Protein AF-A0A7G5H206-F1 (afdb_monomer)

Nearest PDB structures (foldseek):
  9fi8-assembly1_HO  TM=3.062E-01  e=5.352E+00  Toxoplasma gondii

Secondary structure (DSSP, 8-state):
-EEE-TT--EEE-S-TTT--EEEE--PPTT--PPPSEEEEEETTTEEEEEEEEETTEEEEEEEEEEE--PPP--TT------S------EE--TTT--EE---SS---EEEEEEEEEE-TT--EEE-SHHHHHHHTGGGHHHHHHHHHHS---TT-HHHHHHHHHHHHTT-

Structure (mmCIF, N/CA/C/O backbone):
data_AF-A0A7G5H206-F1
#
_entry.id   AF-A0A7G5H206-F1
#
loop_
_atom_site.group_PDB
_atom_site.id
_atom_site.type_symbol
_atom_site.label_atom_id
_atom_site.label_alt_id
_atom_site.label_comp_id
_atom_site.label_asym_id
_atom_site.label_entity_id
_atom_site.label_seq_id
_atom_site.pdbx_PDB_ins_code
_atom_site.Cartn_x
_atom_site.Cartn_y
_atom_site.Cartn_z
_atom_site.occupancy
_atom_site.B_iso_or_equiv
_atom_site.auth_seq_id
_atom_site.auth_comp_id
_atom_site.auth_asym_id
_atom_site.auth_atom_id
_atom_site.pdbx_PDB_model_num
ATOM 1 N N . MET A 1 1 ? 3.927 -6.356 -15.852 1.00 76.25 1 MET A N 1
ATOM 2 C CA . MET A 1 1 ? 4.922 -6.414 -14.761 1.00 76.25 1 MET A CA 1
ATOM 3 C C . MET A 1 1 ? 6.264 -6.864 -15.309 1.00 76.25 1 MET A C 1
ATOM 5 O O . MET A 1 1 ? 6.304 -7.829 -16.069 1.00 76.25 1 MET A O 1
ATOM 9 N N . GLN A 1 2 ? 7.326 -6.149 -14.943 1.00 82.25 2 GLN A N 1
ATOM 10 C CA . GLN A 1 2 ? 8.717 -6.539 -15.167 1.00 82.25 2 GLN A CA 1
ATOM 11 C C . GLN A 1 2 ? 9.413 -6.548 -13.806 1.00 82.25 2 GLN A C 1
ATOM 13 O O . GLN A 1 2 ? 9.215 -5.630 -13.008 1.00 82.25 2 GLN A O 1
ATOM 18 N N . PHE A 1 3 ? 10.199 -7.580 -13.542 1.00 82.12 3 PHE A N 1
ATOM 19 C CA . PHE A 1 3 ? 10.927 -7.777 -12.298 1.00 82.12 3 PHE A CA 1
ATOM 20 C C . PHE A 1 3 ? 12.393 -8.042 -12.606 1.00 82.12 3 PHE A C 1
ATOM 22 O O . PHE A 1 3 ? 12.707 -8.726 -13.577 1.00 82.12 3 PHE A O 1
ATOM 29 N N . ILE A 1 4 ? 13.271 -7.486 -11.777 1.00 82.44 4 ILE A N 1
ATOM 30 C CA . ILE A 1 4 ? 14.711 -7.718 -11.828 1.00 82.44 4 ILE A CA 1
ATOM 31 C C . ILE A 1 4 ? 15.139 -8.102 -10.414 1.00 82.44 4 ILE A C 1
ATOM 33 O O . ILE A 1 4 ? 14.857 -7.349 -9.476 1.00 82.44 4 ILE A O 1
ATOM 37 N N . ASN A 1 5 ? 15.761 -9.270 -10.246 1.00 80.62 5 ASN A N 1
ATOM 38 C CA . ASN A 1 5 ? 16.261 -9.709 -8.941 1.00 80.62 5 ASN A CA 1
ATOM 39 C C . ASN A 1 5 ? 17.601 -9.022 -8.592 1.00 80.62 5 ASN A C 1
ATOM 41 O O . ASN A 1 5 ? 18.134 -8.221 -9.361 1.00 80.62 5 ASN A O 1
ATOM 45 N N . ALA A 1 6 ? 18.156 -9.325 -7.415 1.00 81.44 6 ALA A N 1
ATOM 46 C CA . ALA A 1 6 ? 19.433 -8.755 -6.972 1.00 81.44 6 ALA A CA 1
ATOM 47 C C . ALA A 1 6 ? 20.631 -9.222 -7.824 1.00 81.44 6 ALA A C 1
ATOM 49 O O . ALA A 1 6 ? 21.643 -8.531 -7.897 1.00 81.44 6 ALA A O 1
ATOM 50 N N . GLN A 1 7 ? 20.505 -10.381 -8.467 1.00 84.75 7 GLN A N 1
ATOM 51 C CA . GLN A 1 7 ? 21.492 -10.993 -9.351 1.00 84.75 7 GLN A CA 1
ATOM 52 C C . GLN A 1 7 ? 21.449 -10.415 -10.777 1.00 84.75 7 GLN A C 1
ATOM 54 O O . GLN A 1 7 ? 22.370 -10.649 -11.554 1.00 84.75 7 GLN A O 1
ATOM 59 N N . GLY A 1 8 ? 20.420 -9.631 -11.112 1.00 81.56 8 GLY A N 1
ATOM 60 C CA . GLY A 1 8 ? 20.218 -9.049 -12.438 1.00 81.56 8 GLY A CA 1
ATOM 61 C C . GLY A 1 8 ? 19.376 -9.902 -13.391 1.00 81.56 8 GLY A C 1
ATOM 62 O O . GLY A 1 8 ? 19.172 -9.489 -14.533 1.00 81.56 8 GLY A O 1
ATOM 63 N N . ASP A 1 9 ? 18.847 -11.043 -12.945 1.00 80.31 9 ASP A N 1
ATOM 64 C CA . ASP A 1 9 ? 17.913 -11.840 -13.739 1.00 80.31 9 ASP A CA 1
ATOM 65 C C . ASP A 1 9 ? 16.597 -11.094 -13.908 1.00 80.31 9 ASP A C 1
ATOM 67 O O . ASP A 1 9 ? 16.099 -10.441 -12.986 1.00 80.31 9 ASP A O 1
ATOM 71 N N . THR A 1 10 ? 16.010 -11.234 -15.094 1.00 84.62 10 THR A N 1
ATOM 72 C CA . THR A 1 10 ? 14.789 -10.525 -15.470 1.00 84.62 10 THR A CA 1
ATOM 73 C C . THR A 1 10 ? 13.622 -11.488 -15.640 1.00 84.62 10 THR A C 1
ATOM 75 O O . THR A 1 10 ? 13.765 -12.574 -16.198 1.00 84.62 10 THR A O 1
ATOM 78 N N . LEU A 1 11 ? 12.446 -11.074 -15.175 1.00 83.44 11 LEU A N 1
ATOM 79 C CA . LEU A 1 11 ? 11.183 -11.777 -15.369 1.00 83.44 11 LEU A CA 1
ATOM 80 C C . LEU A 1 11 ? 10.150 -10.796 -15.917 1.00 83.44 11 LEU A C 1
ATOM 82 O O . LEU A 1 11 ? 9.991 -9.688 -15.404 1.00 83.44 11 LEU A O 1
ATOM 86 N N . ALA A 1 12 ? 9.422 -11.208 -16.951 1.00 84.12 12 ALA A N 1
ATOM 87 C CA . ALA A 1 12 ? 8.352 -10.418 -17.544 1.00 84.12 12 ALA A CA 1
ATOM 88 C C . ALA A 1 12 ? 7.083 -11.259 -17.692 1.00 84.12 12 ALA A C 1
ATOM 90 O O . ALA A 1 12 ? 7.130 -12.407 -18.130 1.00 84.12 12 ALA A O 1
ATOM 91 N N . ILE A 1 13 ? 5.940 -10.666 -17.347 1.00 79.25 13 ILE A N 1
ATOM 92 C CA . ILE A 1 13 ? 4.625 -11.294 -17.511 1.00 79.25 13 ILE A CA 1
ATOM 93 C C . ILE A 1 13 ? 3.990 -10.769 -18.797 1.00 79.25 13 ILE A C 1
ATOM 95 O O . ILE A 1 13 ? 3.737 -9.565 -18.915 1.00 79.25 13 ILE A O 1
ATOM 99 N N . ALA A 1 14 ? 3.746 -11.683 -19.741 1.00 71.38 14 ALA A N 1
ATOM 100 C CA . ALA A 1 14 ? 3.189 -11.381 -21.057 1.00 71.38 14 ALA A CA 1
ATOM 101 C C . ALA A 1 14 ? 1.675 -11.094 -21.017 1.00 71.38 14 ALA A C 1
ATOM 103 O O . ALA A 1 14 ? 1.236 -10.115 -21.613 1.00 71.38 14 ALA A O 1
ATOM 104 N N . ASP A 1 15 ? 0.891 -11.889 -20.277 1.00 67.94 15 ASP A N 1
ATOM 105 C CA . ASP A 1 15 ? -0.572 -11.749 -20.185 1.00 67.94 15 ASP A CA 1
ATOM 106 C C . ASP A 1 15 ? -0.999 -11.142 -18.838 1.00 67.94 15 ASP A C 1
ATOM 108 O O . ASP A 1 15 ? -1.317 -11.820 -17.861 1.00 67.94 15 ASP A O 1
ATOM 112 N N . GLN A 1 16 ? -0.916 -9.817 -18.765 1.00 65.62 16 GLN A N 1
ATOM 113 C CA . GLN A 1 16 ? -1.132 -9.036 -17.546 1.00 65.62 16 GLN A CA 1
ATOM 114 C C . GLN A 1 16 ? -2.590 -8.972 -17.038 1.00 65.62 16 GLN A C 1
ATOM 116 O O . GLN A 1 16 ? -2.774 -9.012 -15.820 1.00 65.62 16 GLN A O 1
ATOM 121 N N . PRO A 1 17 ? -3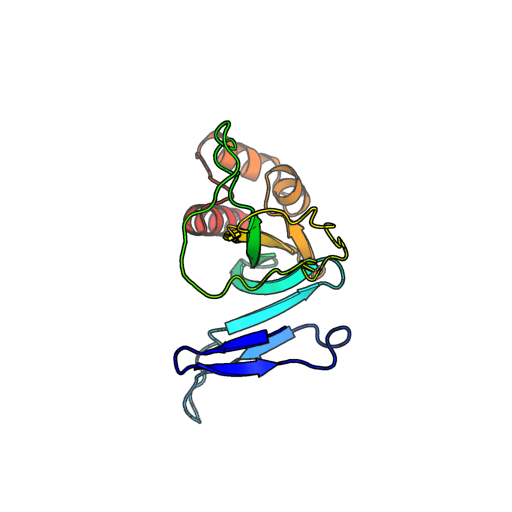.647 -8.884 -17.877 1.00 65.50 17 PRO A N 1
ATOM 122 C CA . PRO A 1 17 ? -5.006 -8.669 -17.372 1.00 65.50 17 PRO A CA 1
ATOM 123 C C . PRO A 1 17 ? -5.603 -9.858 -16.604 1.00 65.50 17 PRO A C 1
ATOM 125 O O . PRO A 1 17 ? -6.486 -9.635 -15.775 1.00 65.50 17 PRO A O 1
ATOM 128 N N . MET A 1 18 ? -5.139 -11.097 -16.822 1.00 72.81 18 MET A N 1
ATOM 129 C CA . MET A 1 18 ? -5.665 -12.276 -16.109 1.00 72.81 18 MET A CA 1
ATOM 130 C C . MET A 1 18 ? -4.961 -12.560 -14.773 1.00 72.81 18 MET A C 1
ATOM 132 O O . MET A 1 18 ? -5.544 -13.187 -13.886 1.00 72.81 18 MET A O 1
ATOM 136 N N . VAL A 1 19 ? -3.720 -12.104 -14.595 1.00 80.00 19 VAL A N 1
ATOM 137 C CA . VAL A 1 19 ? -2.905 -12.457 -13.425 1.00 80.00 19 VAL A CA 1
ATOM 138 C C . VAL A 1 19 ? -3.175 -11.486 -12.278 1.00 80.00 19 VAL A C 1
ATOM 140 O O . VAL A 1 19 ? -2.752 -10.335 -12.324 1.00 80.00 19 VAL A O 1
ATOM 143 N N . ARG A 1 20 ? -3.860 -11.954 -11.224 1.00 84.12 20 ARG A N 1
ATOM 144 C CA . ARG A 1 20 ? -4.211 -11.130 -10.047 1.00 84.12 20 ARG A CA 1
ATOM 145 C C . ARG A 1 20 ? -3.115 -11.062 -8.981 1.00 84.12 20 ARG A C 1
ATOM 147 O O . ARG A 1 20 ? -2.997 -10.056 -8.287 1.00 84.12 20 ARG A O 1
ATOM 154 N N . LEU A 1 21 ? -2.355 -12.141 -8.820 1.00 87.81 21 LEU A N 1
ATOM 155 C CA . LEU A 1 21 ? -1.324 -12.283 -7.795 1.00 87.81 21 LEU A CA 1
ATOM 156 C C . LEU A 1 21 ? -0.094 -12.941 -8.414 1.00 87.81 21 LEU A C 1
ATOM 158 O O . LEU A 1 21 ? -0.227 -13.915 -9.151 1.00 87.81 21 LEU A O 1
ATOM 162 N N . VAL A 1 22 ? 1.083 -12.422 -8.088 1.00 87.69 22 VAL A N 1
ATOM 163 C CA . VAL A 1 22 ? 2.378 -12.986 -8.474 1.00 87.69 22 VAL A CA 1
ATOM 164 C C . VAL A 1 22 ? 3.201 -13.127 -7.205 1.00 87.69 22 VAL A C 1
ATOM 166 O O . VAL A 1 22 ? 3.492 -12.122 -6.567 1.00 87.69 22 VAL A O 1
ATOM 169 N N . SER A 1 23 ? 3.572 -14.343 -6.828 1.00 87.31 23 SER A N 1
ATOM 170 C CA . SER A 1 23 ? 4.554 -14.589 -5.770 1.00 87.31 23 SER A CA 1
ATOM 171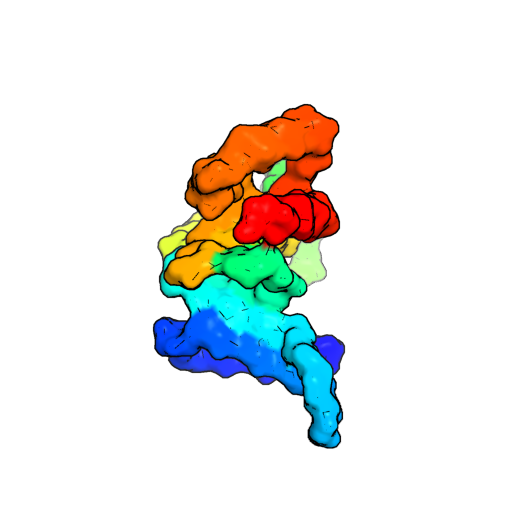 C C . SER A 1 23 ? 5.870 -15.014 -6.407 1.00 87.31 23 SER A C 1
ATOM 173 O O . SER A 1 23 ? 5.886 -15.887 -7.273 1.00 87.31 23 SER A O 1
ATOM 175 N N . ILE A 1 24 ? 6.962 -14.372 -6.003 1.00 84.50 24 ILE A N 1
ATOM 176 C CA . ILE A 1 24 ? 8.317 -14.739 -6.409 1.00 84.50 24 ILE A CA 1
ATOM 177 C C . ILE A 1 24 ? 9.044 -15.216 -5.157 1.00 84.50 24 ILE A C 1
ATOM 179 O O . ILE A 1 24 ? 9.396 -14.419 -4.284 1.00 84.50 24 ILE A O 1
ATOM 183 N N . ASP A 1 25 ? 9.245 -16.527 -5.089 1.00 77.25 25 ASP A N 1
ATOM 184 C CA . ASP A 1 25 ? 9.981 -17.180 -4.017 1.00 77.25 25 ASP A CA 1
ATOM 185 C C . ASP A 1 25 ? 11.461 -17.245 -4.385 1.00 77.25 25 ASP A C 1
ATOM 187 O O . ASP A 1 25 ? 11.837 -17.836 -5.393 1.00 77.25 25 ASP A O 1
ATOM 191 N N . ASN A 1 26 ? 12.314 -16.659 -3.545 1.00 66.75 26 ASN A N 1
ATOM 192 C CA . ASN A 1 26 ? 13.772 -16.827 -3.631 1.00 66.75 26 ASN A CA 1
ATOM 193 C C . ASN A 1 26 ? 14.259 -17.952 -2.701 1.00 66.75 26 ASN A C 1
ATOM 195 O O . ASN A 1 26 ? 15.394 -17.932 -2.225 1.00 66.75 26 ASN A O 1
ATOM 199 N N . LEU A 1 27 ? 13.371 -18.888 -2.373 1.00 63.53 27 LEU A N 1
ATOM 200 C CA . LEU A 1 27 ? 13.600 -19.913 -1.367 1.00 63.53 27 LEU A CA 1
ATOM 201 C C . LEU A 1 27 ? 14.360 -21.100 -1.955 1.00 63.53 27 LEU A C 1
ATOM 203 O O . LEU A 1 27 ? 14.135 -21.508 -3.097 1.00 63.53 27 LEU A O 1
ATOM 207 N N . ALA A 1 28 ? 15.251 -21.679 -1.151 1.00 63.88 28 ALA A N 1
ATOM 208 C CA . ALA A 1 28 ? 15.853 -22.962 -1.477 1.00 63.88 28 ALA A CA 1
ATOM 209 C C . ALA A 1 28 ? 14.768 -24.061 -1.476 1.00 63.88 28 ALA A C 1
ATOM 211 O O . ALA A 1 28 ? 13.804 -23.968 -0.709 1.00 63.88 28 ALA A O 1
ATOM 212 N N . PRO A 1 29 ? 14.908 -25.122 -2.293 1.00 63.50 29 PRO A N 1
ATOM 213 C CA . PRO A 1 29 ? 13.952 -26.224 -2.304 1.00 63.50 29 PRO A CA 1
ATOM 214 C C . PRO A 1 29 ? 13.735 -26.793 -0.891 1.00 63.50 29 PRO A C 1
ATOM 216 O O . PRO A 1 29 ? 14.680 -27.266 -0.264 1.00 63.50 29 PRO A O 1
ATOM 219 N N . GLY A 1 30 ? 12.492 -26.754 -0.401 1.00 68.12 30 GLY A N 1
ATOM 220 C CA . GLY A 1 30 ? 12.106 -27.278 0.918 1.00 68.12 30 GLY A CA 1
ATOM 221 C C . GLY A 1 30 ? 11.977 -26.240 2.040 1.00 68.12 30 GLY A C 1
ATOM 222 O O . GLY A 1 30 ? 11.542 -26.604 3.131 1.00 68.12 30 GLY A O 1
ATOM 223 N N . ASP A 1 31 ? 12.297 -24.968 1.791 1.00 71.81 31 ASP A N 1
ATOM 224 C CA . ASP A 1 31 ? 12.025 -23.879 2.734 1.00 71.81 31 ASP A CA 1
ATOM 225 C C . ASP A 1 31 ? 10.549 -23.439 2.632 1.00 71.81 31 ASP A C 1
ATOM 227 O O . ASP A 1 31 ? 10.026 -23.207 1.543 1.00 71.81 31 ASP A O 1
ATOM 231 N N . GLN A 1 32 ? 9.865 -23.389 3.779 1.00 67.56 32 GLN A N 1
ATOM 232 C CA . GLN A 1 32 ? 8.444 -23.033 3.910 1.00 67.56 32 GLN A CA 1
ATOM 233 C C . GLN A 1 32 ? 8.237 -21.594 4.407 1.00 67.56 32 GLN A C 1
ATOM 235 O O . GLN A 1 32 ? 7.139 -21.233 4.839 1.00 67.56 32 GLN A O 1
ATOM 240 N N . SER A 1 33 ? 9.288 -20.774 4.395 1.00 67.00 33 SER A N 1
ATOM 241 C CA . SER A 1 33 ? 9.189 -19.352 4.716 1.00 67.00 33 SER A CA 1
ATOM 242 C C . SER A 1 33 ? 8.204 -18.640 3.774 1.00 67.00 33 SER A C 1
ATOM 244 O O . SER A 1 33 ? 8.003 -19.067 2.638 1.00 67.00 33 SER A O 1
ATOM 246 N N . PRO A 1 34 ? 7.545 -17.557 4.217 1.00 64.19 34 PRO A N 1
ATOM 247 C CA . PRO A 1 34 ? 6.628 -16.822 3.359 1.00 64.19 34 PRO A CA 1
ATOM 248 C C . PRO A 1 34 ? 7.360 -16.182 2.162 1.00 64.19 34 PRO A C 1
ATOM 250 O O . PRO A 1 34 ? 8.521 -15.777 2.300 1.00 64.19 34 PRO A O 1
ATOM 253 N N . PRO A 1 35 ? 6.681 -16.040 1.007 1.00 65.25 35 PRO A N 1
ATOM 254 C CA . PRO A 1 35 ? 7.217 -15.349 -0.164 1.00 65.25 35 PRO A CA 1
ATOM 255 C C . PRO A 1 35 ? 7.687 -13.941 0.206 1.00 65.25 35 PRO A C 1
ATOM 257 O O . PRO A 1 35 ? 6.915 -13.159 0.762 1.00 65.25 35 PRO A O 1
ATOM 260 N N . GLN A 1 36 ? 8.931 -13.595 -0.142 1.00 71.56 36 GLN A N 1
ATOM 261 C CA . GLN A 1 36 ? 9.463 -12.247 0.104 1.00 71.56 36 GLN A CA 1
ATOM 262 C C . GLN A 1 36 ? 8.841 -11.202 -0.826 1.00 71.56 36 GLN A C 1
ATOM 264 O O . GLN A 1 36 ? 8.584 -10.082 -0.397 1.00 71.56 36 GLN A O 1
ATOM 269 N N . ASN A 1 37 ? 8.567 -11.574 -2.081 1.00 85.56 37 ASN A N 1
ATOM 270 C CA . ASN A 1 37 ? 8.109 -10.639 -3.102 1.00 85.56 37 ASN A CA 1
ATOM 271 C C . ASN A 1 37 ? 6.743 -11.077 -3.628 1.00 85.56 37 ASN A C 1
ATOM 273 O O . ASN A 1 37 ? 6.643 -11.960 -4.484 1.00 85.56 37 ASN A O 1
ATOM 277 N N . VAL A 1 38 ? 5.682 -10.445 -3.131 1.00 90.19 38 VAL A N 1
ATOM 278 C CA . VAL A 1 38 ? 4.316 -10.700 -3.595 1.00 90.19 38 VAL A CA 1
ATOM 279 C C . VAL A 1 38 ? 3.771 -9.454 -4.271 1.00 90.19 38 VAL A C 1
ATOM 281 O O . VAL A 1 38 ? 3.715 -8.391 -3.668 1.00 90.19 38 VAL A O 1
ATOM 284 N N . PHE A 1 39 ? 3.322 -9.583 -5.513 1.00 90.62 39 PHE A N 1
ATOM 285 C CA . PHE A 1 39 ? 2.731 -8.497 -6.279 1.00 90.62 39 PHE A CA 1
ATOM 286 C C . PHE A 1 39 ? 1.243 -8.739 -6.497 1.00 90.62 39 PHE A C 1
ATOM 288 O O . PHE A 1 39 ? 0.818 -9.801 -6.951 1.00 90.62 39 PHE A O 1
ATOM 295 N N . TRP A 1 40 ? 0.453 -7.719 -6.199 1.00 90.56 40 TRP A N 1
ATOM 296 C CA . TRP A 1 40 ? -0.970 -7.648 -6.465 1.00 90.56 40 TRP A CA 1
ATOM 297 C C . TRP A 1 40 ? -1.229 -6.850 -7.740 1.00 90.56 40 TRP A C 1
ATOM 299 O O . TRP A 1 40 ? -0.643 -5.787 -7.933 1.00 90.56 40 TRP A O 1
ATOM 309 N N . HIS A 1 41 ? -2.124 -7.334 -8.596 1.00 89.81 41 HIS A N 1
ATOM 310 C CA . HIS A 1 41 ? -2.562 -6.613 -9.785 1.00 89.81 41 HIS A CA 1
ATOM 311 C C . HIS A 1 41 ? -3.963 -6.037 -9.585 1.00 89.81 41 HIS A C 1
ATOM 313 O O . HIS A 1 41 ? -4.926 -6.763 -9.326 1.00 89.81 41 HIS A O 1
ATOM 319 N N . ASP A 1 42 ? -4.078 -4.723 -9.753 1.00 86.38 42 ASP A N 1
ATOM 320 C CA . ASP A 1 42 ? -5.352 -4.026 -9.874 1.00 86.38 42 ASP A CA 1
ATOM 321 C C . ASP A 1 42 ? -5.520 -3.543 -11.323 1.00 86.38 42 ASP A C 1
ATOM 323 O O . ASP A 1 42 ? -4.674 -2.784 -11.795 1.00 86.38 42 ASP A O 1
ATOM 327 N N . PRO A 1 43 ? -6.607 -3.892 -12.034 1.00 83.50 43 PRO A N 1
ATOM 328 C CA . PRO A 1 43 ? -6.786 -3.497 -13.434 1.00 83.50 43 PRO A CA 1
ATOM 329 C C . PRO A 1 43 ? -6.728 -1.984 -13.700 1.00 83.50 43 PRO A C 1
ATOM 331 O O . PRO A 1 43 ? -6.482 -1.572 -14.829 1.00 83.50 43 PRO A O 1
ATOM 334 N N . LYS A 1 44 ? -6.987 -1.142 -12.690 1.00 84.25 44 LYS A N 1
ATOM 335 C CA . LYS A 1 44 ? -6.963 0.326 -12.804 1.00 84.25 44 LYS A CA 1
ATOM 336 C C . LYS A 1 44 ? -5.669 0.954 -12.307 1.00 84.25 44 LYS A C 1
ATOM 338 O O . LYS A 1 44 ? -5.437 2.131 -12.575 1.00 84.25 44 LYS A O 1
ATOM 343 N N . LEU A 1 45 ? -4.894 0.243 -11.492 1.00 84.06 45 LEU A N 1
ATOM 344 C CA . LEU A 1 45 ? -3.691 0.775 -10.849 1.00 84.06 45 LEU A CA 1
ATOM 345 C C . LEU A 1 45 ? -2.434 -0.019 -11.208 1.00 84.06 45 LEU A C 1
ATOM 347 O O . LEU A 1 45 ? -1.353 0.384 -10.790 1.00 84.06 45 LEU A O 1
ATOM 351 N N . GLY A 1 46 ? -2.536 -1.082 -11.997 1.00 84.50 46 GLY A N 1
ATOM 352 C CA . GLY A 1 46 ? -1.426 -1.949 -12.362 1.00 84.50 46 GLY A CA 1
ATOM 353 C C . GLY A 1 46 ? -0.922 -2.787 -11.186 1.00 84.50 46 GLY A C 1
ATOM 354 O O . GLY A 1 46 ? -1.648 -3.062 -10.226 1.00 84.50 46 GLY A O 1
ATOM 355 N N . TYR A 1 47 ? 0.337 -3.211 -11.279 1.00 87.94 47 TYR A N 1
ATOM 356 C CA . TYR A 1 47 ? 0.975 -4.038 -10.258 1.00 87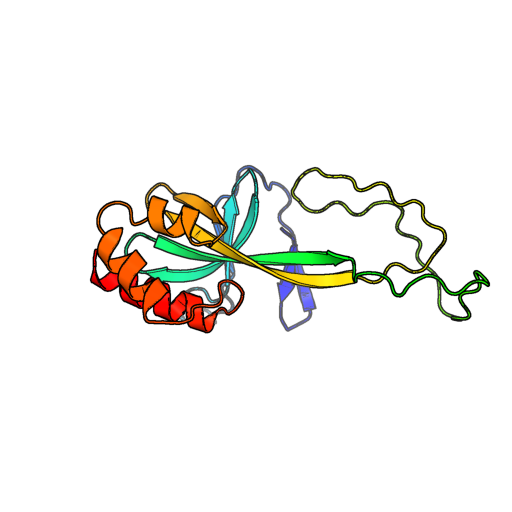.94 47 TYR A CA 1
ATOM 357 C C . TYR A 1 47 ? 1.496 -3.202 -9.083 1.00 87.94 47 TYR A C 1
ATOM 359 O O . TYR A 1 47 ? 2.059 -2.121 -9.266 1.00 87.94 47 TYR A O 1
ATOM 367 N N . MET A 1 48 ? 1.339 -3.739 -7.877 1.00 90.44 48 MET A N 1
ATOM 368 C CA . MET A 1 48 ? 1.846 -3.187 -6.622 1.00 90.44 48 MET A CA 1
ATOM 369 C C . MET A 1 48 ? 2.422 -4.307 -5.758 1.00 90.44 48 MET A C 1
ATOM 371 O O . MET A 1 48 ? 1.905 -5.418 -5.758 1.00 90.44 48 MET A O 1
ATOM 375 N N . GLU A 1 49 ? 3.495 -4.025 -5.039 1.00 92.25 49 GLU A N 1
ATOM 376 C CA . GLU A 1 49 ? 4.147 -4.960 -4.124 1.00 92.25 49 GLU A CA 1
ATOM 377 C C . GLU A 1 49 ? 3.406 -4.957 -2.784 1.00 92.25 49 GLU A C 1
ATOM 379 O O . GLU A 1 49 ? 3.130 -3.894 -2.234 1.00 92.25 49 GLU A O 1
ATOM 384 N N . LEU A 1 50 ? 3.040 -6.124 -2.262 1.00 93.69 50 LEU A N 1
ATOM 385 C CA . LEU A 1 50 ? 2.480 -6.265 -0.922 1.00 93.69 50 LEU A CA 1
ATOM 386 C C . LEU A 1 50 ? 3.613 -6.153 0.094 1.00 93.69 50 LEU A C 1
ATOM 388 O O . LEU A 1 50 ? 4.555 -6.937 0.058 1.00 93.69 50 LEU A O 1
ATOM 392 N N . ILE A 1 51 ? 3.492 -5.194 1.006 1.00 93.56 51 ILE A N 1
ATOM 393 C CA . ILE A 1 51 ? 4.473 -4.965 2.068 1.00 93.56 51 ILE A CA 1
ATOM 394 C C . ILE A 1 51 ? 4.113 -5.788 3.303 1.00 93.56 51 ILE A C 1
ATOM 396 O O . ILE A 1 51 ? 4.982 -6.400 3.914 1.00 93.56 51 ILE A O 1
ATOM 400 N N . ASP A 1 52 ? 2.841 -5.745 3.710 1.00 92.44 52 ASP A N 1
ATOM 401 C CA . ASP A 1 52 ? 2.386 -6.375 4.950 1.00 92.44 52 ASP A CA 1
ATOM 402 C C . ASP A 1 52 ? 0.861 -6.589 4.953 1.00 92.44 52 ASP A C 1
ATOM 404 O O . ASP A 1 52 ? 0.123 -5.979 4.169 1.00 92.44 52 ASP A O 1
ATOM 408 N N . THR A 1 53 ? 0.374 -7.453 5.844 1.00 92.44 53 THR A N 1
ATOM 409 C CA . THR A 1 53 ? -1.049 -7.773 6.017 1.00 92.44 53 THR A CA 1
ATOM 410 C C . THR A 1 53 ? -1.487 -7.552 7.463 1.00 92.44 53 THR A C 1
ATOM 412 O O . THR A 1 53 ? -0.919 -8.103 8.398 1.00 92.44 53 THR A O 1
ATOM 415 N N . TYR A 1 54 ? -2.562 -6.787 7.639 1.00 91.88 54 TYR A N 1
ATOM 416 C CA . TYR A 1 54 ? -3.103 -6.381 8.932 1.00 91.88 54 TYR A CA 1
ATOM 417 C C . TYR A 1 54 ? -4.573 -6.802 9.038 1.00 91.88 54 TYR A C 1
ATOM 419 O O . TYR A 1 54 ? -5.482 -6.066 8.652 1.00 91.88 54 TYR A O 1
ATOM 427 N N . GLY A 1 55 ? -4.821 -8.012 9.543 1.00 87.81 55 GLY A N 1
ATOM 428 C CA . GLY A 1 55 ? -6.172 -8.579 9.599 1.00 87.81 55 GLY A CA 1
ATOM 429 C C . GLY A 1 55 ? -6.781 -8.699 8.199 1.00 87.81 55 GLY A C 1
ATOM 430 O O . GLY A 1 55 ? -6.278 -9.441 7.360 1.00 87.81 55 GLY A O 1
ATOM 431 N N . PHE A 1 56 ? -7.852 -7.948 7.934 1.00 88.75 56 PHE A N 1
ATOM 432 C CA . PHE A 1 56 ? -8.556 -7.971 6.646 1.00 88.75 56 PHE A CA 1
ATOM 433 C C . PHE A 1 56 ? -8.056 -6.944 5.621 1.00 88.75 56 PHE A C 1
ATOM 435 O O . PHE A 1 56 ? -8.627 -6.851 4.533 1.00 88.75 56 PHE A O 1
ATOM 442 N N . VAL A 1 57 ? -7.027 -6.156 5.947 1.00 93.25 57 VAL A N 1
ATOM 443 C CA . VAL A 1 57 ? -6.451 -5.166 5.027 1.00 93.25 57 VAL A CA 1
ATOM 444 C C . VAL A 1 57 ? -4.995 -5.480 4.712 1.00 93.25 57 VAL A C 1
ATOM 446 O O . VAL A 1 57 ? -4.277 -6.041 5.537 1.00 93.25 57 VAL A O 1
ATOM 449 N N . LYS A 1 58 ? -4.537 -5.094 3.522 1.00 94.75 58 LYS A N 1
ATOM 450 C CA . LYS A 1 58 ? -3.135 -5.249 3.108 1.00 94.75 58 LYS A CA 1
ATOM 451 C C . LYS A 1 58 ? -2.529 -3.898 2.774 1.00 94.75 58 LYS A C 1
ATOM 453 O O . LYS A 1 58 ? -3.190 -3.073 2.140 1.00 94.75 58 LYS A O 1
ATOM 458 N N . LEU A 1 59 ? -1.283 -3.693 3.183 1.00 95.94 59 LEU A N 1
ATOM 459 C CA . LEU A 1 59 ? -0.467 -2.553 2.785 1.00 95.94 59 LEU A CA 1
ATOM 460 C C . LEU A 1 59 ? 0.300 -2.916 1.515 1.00 95.94 59 LEU A C 1
ATOM 462 O O . LEU A 1 59 ? 0.963 -3.951 1.468 1.00 95.94 59 LEU A O 1
ATOM 466 N N . ALA A 1 60 ? 0.229 -2.054 0.507 1.00 94.75 60 ALA A N 1
ATOM 467 C CA . ALA A 1 60 ? 0.942 -2.231 -0.747 1.00 94.75 60 ALA A CA 1
ATOM 468 C C . ALA A 1 60 ? 1.734 -0.977 -1.138 1.00 94.75 60 ALA A C 1
ATOM 470 O O . ALA A 1 60 ? 1.331 0.146 -0.835 1.00 94.75 60 ALA A O 1
ATOM 471 N N . GLU A 1 61 ? 2.838 -1.165 -1.852 1.00 93.88 61 GLU A N 1
ATOM 472 C CA . GLU A 1 61 ? 3.649 -0.118 -2.464 1.00 93.88 61 GLU A CA 1
ATOM 473 C C . GLU A 1 61 ? 3.553 -0.210 -3.986 1.00 93.88 61 GLU A C 1
ATOM 475 O O . GLU A 1 61 ? 3.772 -1.258 -4.594 1.00 93.88 61 GLU A O 1
ATOM 480 N N . LYS A 1 62 ? 3.296 0.925 -4.629 1.00 90.38 62 LYS A N 1
ATOM 481 C CA . LYS A 1 62 ? 3.495 1.099 -6.062 1.00 90.38 62 LYS A CA 1
ATOM 482 C C . LYS A 1 62 ? 4.698 2.004 -6.299 1.00 90.38 62 LYS A C 1
ATOM 484 O O . LYS A 1 62 ? 4.705 3.168 -5.891 1.00 90.38 62 LYS A O 1
ATOM 489 N N . ARG A 1 63 ? 5.694 1.478 -7.009 1.00 85.31 63 ARG A N 1
ATOM 490 C CA . ARG A 1 63 ? 6.848 2.248 -7.487 1.00 85.31 63 ARG A CA 1
ATOM 491 C C . ARG A 1 63 ? 6.459 2.991 -8.758 1.00 85.31 63 ARG A C 1
ATOM 493 O O . ARG A 1 63 ? 5.881 2.408 -9.673 1.00 85.31 63 ARG A O 1
ATOM 500 N N . ILE A 1 64 ? 6.764 4.279 -8.806 1.00 80.12 64 ILE A N 1
ATOM 501 C CA . ILE A 1 64 ? 6.464 5.154 -9.941 1.00 80.12 64 ILE A CA 1
ATOM 502 C C . ILE A 1 64 ? 7.716 5.932 -10.335 1.00 80.12 64 ILE A C 1
ATOM 504 O O . ILE A 1 64 ? 8.600 6.156 -9.510 1.00 80.12 64 ILE A O 1
ATOM 508 N N . LEU A 1 65 ? 7.808 6.340 -11.598 1.00 76.69 65 LEU A N 1
ATOM 509 C CA . LEU A 1 65 ? 8.789 7.337 -12.016 1.00 76.69 65 LEU A CA 1
ATOM 510 C C . LEU A 1 65 ? 8.077 8.679 -12.099 1.00 76.69 65 LEU A C 1
ATOM 512 O O . LEU A 1 65 ? 7.061 8.816 -12.783 1.00 76.69 65 LEU A O 1
ATOM 516 N N . GLU A 1 66 ? 8.604 9.653 -11.376 1.00 69.06 66 GLU A N 1
ATOM 517 C CA . GLU A 1 66 ? 8.119 11.022 -11.400 1.00 69.06 66 GLU A CA 1
ATOM 518 C C . GLU A 1 66 ? 9.124 11.901 -12.139 1.00 69.06 66 GLU A C 1
ATOM 520 O O . GLU A 1 66 ? 10.329 11.655 -12.135 1.00 69.06 66 GLU A O 1
ATOM 525 N N . MET A 1 67 ? 8.624 12.950 -12.780 1.00 66.56 67 MET A N 1
ATOM 526 C CA . MET A 1 67 ? 9.474 13.989 -13.348 1.00 66.56 67 MET A CA 1
ATOM 527 C C . MET A 1 67 ? 10.132 14.756 -12.206 1.00 66.56 67 MET A C 1
ATOM 529 O O . MET A 1 67 ? 9.427 15.268 -11.330 1.00 66.56 67 MET A O 1
ATOM 533 N N . ALA A 1 68 ? 11.455 14.906 -12.238 1.00 66.19 68 ALA A N 1
ATOM 534 C CA . ALA A 1 68 ? 12.084 15.921 -11.410 1.00 66.19 68 ALA A CA 1
ATOM 535 C C . ALA A 1 68 ? 11.497 17.278 -11.817 1.00 66.19 68 ALA A C 1
ATOM 537 O O . ALA A 1 68 ? 11.393 17.587 -13.008 1.00 66.19 68 ALA A O 1
ATOM 538 N N . LYS A 1 69 ? 11.057 18.084 -10.845 1.00 55.38 69 LYS A N 1
ATOM 539 C CA . LYS A 1 69 ? 10.633 19.459 -11.128 1.00 55.38 69 LYS A CA 1
ATOM 540 C C . LYS A 1 69 ? 11.846 20.181 -11.704 1.00 55.38 69 LYS A C 1
ATOM 542 O O . LYS A 1 69 ? 12.799 20.417 -10.971 1.00 55.38 69 LYS A O 1
ATOM 547 N N . GLY A 1 70 ? 11.813 20.440 -13.011 1.00 49.25 70 GLY A N 1
ATOM 548 C CA . GLY A 1 70 ? 12.937 21.008 -13.740 1.00 49.25 70 GLY A CA 1
ATOM 549 C C . GLY A 1 70 ? 13.432 22.274 -13.059 1.00 49.25 70 GLY A C 1
ATOM 550 O O . GLY A 1 70 ? 12.638 23.158 -12.719 1.00 49.25 70 GLY A O 1
ATOM 551 N N . GLU A 1 71 ? 14.745 22.351 -12.859 1.00 38.22 71 GLU A N 1
ATOM 552 C CA . GLU A 1 71 ? 15.399 23.631 -12.648 1.00 38.22 71 GLU A CA 1
ATOM 553 C C . GLU A 1 71 ? 14.964 24.561 -13.783 1.00 38.22 71 GLU A C 1
ATOM 555 O O . GLU A 1 71 ? 14.902 24.163 -14.950 1.00 38.22 71 GLU A O 1
ATOM 560 N N . LYS A 1 72 ? 14.560 25.782 -13.424 1.00 36.50 72 LYS A N 1
ATOM 561 C CA . LYS A 1 72 ? 14.166 26.809 -14.387 1.00 36.50 72 LYS A CA 1
ATOM 562 C C . LYS A 1 72 ? 15.242 26.892 -15.468 1.00 36.50 72 LYS A C 1
ATOM 564 O O . LYS A 1 72 ? 16.380 27.228 -15.155 1.00 36.50 72 LYS A O 1
ATOM 569 N N . LEU A 1 73 ? 14.851 26.610 -16.711 1.00 35.12 73 LEU A N 1
ATOM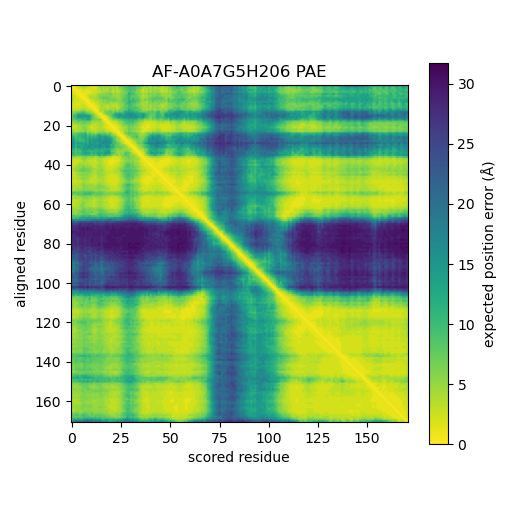 570 C CA . LEU A 1 73 ? 15.633 26.864 -17.917 1.00 35.12 73 LEU A CA 1
ATOM 571 C C . LEU A 1 73 ? 16.335 28.223 -17.792 1.00 35.12 73 LEU A C 1
ATOM 573 O O . LEU A 1 73 ? 15.689 29.273 -17.805 1.00 35.12 73 LEU A O 1
ATOM 577 N N . GLY A 1 74 ? 17.658 28.183 -17.627 1.00 35.72 74 GLY A N 1
ATOM 578 C CA . GLY A 1 74 ? 18.509 29.356 -17.747 1.00 35.72 74 GLY A CA 1
ATOM 579 C C . GLY A 1 74 ? 18.368 29.945 -19.150 1.00 35.72 74 GLY A C 1
ATOM 580 O O . GLY A 1 74 ? 18.170 29.219 -20.124 1.00 35.72 74 GLY A O 1
ATOM 581 N N . ALA A 1 75 ? 18.466 31.269 -19.246 1.00 34.47 75 ALA A N 1
ATOM 582 C CA . ALA A 1 75 ? 18.118 32.101 -20.401 1.00 34.47 75 ALA A CA 1
ATOM 583 C C . ALA A 1 75 ? 18.897 31.845 -21.717 1.00 34.47 75 ALA A C 1
ATOM 585 O O . ALA A 1 75 ? 18.818 32.667 -22.623 1.00 34.47 75 ALA A O 1
ATOM 586 N N . TYR A 1 76 ? 19.645 30.744 -21.851 1.00 42.72 76 TYR A N 1
ATOM 587 C CA . TYR A 1 76 ? 20.540 30.504 -22.988 1.00 42.72 76 TYR A CA 1
ATOM 588 C C . TYR A 1 76 ? 20.592 29.068 -23.534 1.00 42.72 76 TYR A C 1
ATOM 590 O O . TYR A 1 76 ? 21.516 28.750 -24.269 1.00 42.72 76 TYR A O 1
ATOM 598 N N . ASN A 1 77 ? 19.592 28.224 -23.254 1.00 44.44 77 ASN A N 1
ATOM 599 C CA . ASN A 1 77 ? 19.225 27.045 -24.066 1.00 44.44 77 ASN A CA 1
ATOM 600 C C . ASN A 1 77 ? 20.386 26.173 -24.621 1.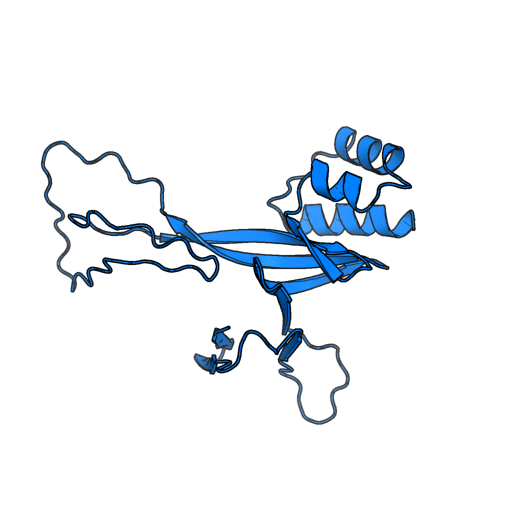00 44.44 77 ASN A C 1
ATOM 602 O O . ASN A 1 77 ? 20.338 25.724 -25.767 1.00 44.44 77 ASN A O 1
ATOM 606 N N . GLN A 1 78 ? 21.431 25.925 -23.826 1.00 36.19 78 GLN A N 1
ATOM 607 C CA . GLN A 1 78 ? 22.529 25.024 -24.182 1.00 36.19 78 GLN A CA 1
ATOM 608 C C . GLN A 1 78 ? 22.733 24.002 -23.060 1.00 36.19 78 GLN A C 1
ATOM 610 O O . GLN A 1 78 ? 23.081 24.366 -21.940 1.00 36.19 78 GLN A O 1
ATOM 615 N N . SER A 1 79 ? 22.501 22.723 -23.372 1.00 42.19 79 SER A N 1
ATOM 616 C CA . SER A 1 79 ? 22.963 21.583 -22.573 1.00 42.19 79 SER A CA 1
ATOM 617 C C . SER A 1 79 ? 24.347 21.196 -23.099 1.00 42.19 79 SER A C 1
ATOM 619 O O . SER A 1 79 ? 24.489 20.796 -24.255 1.00 42.19 79 SER A O 1
ATOM 621 N N . SER A 1 80 ? 25.388 21.391 -22.286 1.00 43.09 80 SER A N 1
ATOM 622 C CA . SER A 1 80 ? 26.745 20.915 -22.569 1.00 43.09 80 SER A CA 1
ATOM 623 C C . SER A 1 80 ? 26.989 19.623 -21.794 1.00 43.09 80 SER A C 1
ATOM 625 O O . SER A 1 80 ? 27.527 19.642 -20.687 1.00 43.09 80 SER A O 1
ATOM 627 N N . GLY A 1 81 ? 26.564 18.501 -22.369 1.00 40.44 81 GLY A N 1
ATOM 628 C CA . GLY A 1 81 ? 26.788 17.165 -21.825 1.00 40.44 81 GLY A CA 1
ATOM 629 C C . GLY A 1 81 ? 27.127 16.177 -22.934 1.00 40.44 81 GLY A C 1
ATOM 630 O O . GLY A 1 81 ? 26.246 15.671 -23.620 1.00 40.44 81 GLY A O 1
ATOM 631 N N . THR A 1 82 ? 28.415 15.902 -23.125 1.00 41.38 82 THR A N 1
ATOM 632 C CA . THR A 1 82 ? 28.925 14.886 -24.054 1.00 41.38 82 THR A CA 1
ATOM 633 C C . THR A 1 82 ? 28.609 13.483 -23.523 1.00 41.38 82 THR A C 1
ATOM 635 O O . THR A 1 82 ? 29.441 12.861 -22.871 1.00 41.38 82 THR A O 1
ATOM 638 N N . ALA A 1 83 ? 27.402 12.980 -23.773 1.00 34.62 83 ALA A N 1
ATOM 639 C CA . ALA A 1 83 ? 27.031 11.571 -23.639 1.00 34.62 83 ALA A CA 1
ATOM 640 C C . ALA A 1 83 ? 25.777 11.312 -24.486 1.00 34.62 83 ALA A C 1
ATOM 642 O O . ALA A 1 83 ? 24.910 12.176 -24.562 1.00 34.62 83 ALA A O 1
ATOM 643 N N . SER A 1 84 ? 25.694 10.158 -25.156 1.00 29.70 84 SER A N 1
ATOM 644 C CA . SER A 1 84 ? 24.609 9.794 -26.079 1.00 29.70 84 SER A CA 1
ATOM 645 C C . SER A 1 84 ? 23.216 10.141 -25.536 1.00 29.70 84 SER A C 1
ATOM 647 O O . SER A 1 84 ? 22.680 9.455 -24.664 1.00 29.70 84 SER A O 1
ATOM 649 N N . ILE A 1 85 ? 22.624 11.205 -26.082 1.00 39.03 85 ILE A N 1
ATOM 650 C CA . ILE A 1 85 ? 21.296 11.692 -25.710 1.00 39.03 85 ILE A CA 1
ATOM 651 C C . ILE A 1 85 ? 20.269 10.732 -26.309 1.00 39.03 85 ILE A C 1
ATOM 653 O O . ILE A 1 85 ? 19.973 10.769 -27.504 1.00 39.03 85 ILE A O 1
ATOM 657 N N . THR A 1 86 ? 19.727 9.844 -25.479 1.00 38.09 86 THR A N 1
ATOM 658 C CA . THR A 1 86 ? 18.608 8.989 -25.885 1.00 38.09 86 THR A CA 1
ATOM 659 C C . THR A 1 86 ? 17.318 9.770 -25.642 1.00 38.09 86 THR A C 1
ATOM 661 O O . THR A 1 86 ? 16.826 9.845 -24.519 1.00 38.09 86 THR A O 1
ATOM 664 N N . ASN A 1 87 ? 16.799 10.418 -26.687 1.00 35.09 87 ASN A N 1
ATOM 665 C CA . ASN A 1 87 ? 15.555 11.185 -26.620 1.00 35.09 87 ASN A CA 1
ATOM 666 C C . ASN A 1 87 ? 14.351 10.235 -26.545 1.00 35.09 87 ASN A C 1
ATOM 668 O O . ASN A 1 87 ? 13.963 9.640 -27.549 1.00 35.09 87 ASN A O 1
ATOM 672 N N . TYR A 1 88 ? 13.722 10.119 -25.376 1.00 40.88 88 TYR A N 1
ATOM 673 C CA . TYR A 1 88 ? 12.449 9.411 -25.238 1.00 40.88 88 TYR A CA 1
ATOM 674 C C . TYR A 1 88 ? 11.290 10.404 -25.401 1.00 40.88 88 TYR A C 1
ATOM 676 O O . TYR A 1 88 ? 11.031 11.224 -24.526 1.00 40.88 88 TYR A O 1
ATOM 684 N N . GLN A 1 89 ? 10.583 10.340 -26.535 1.00 34.06 89 GLN A N 1
ATOM 685 C CA . GLN A 1 89 ? 9.434 11.215 -26.834 1.00 34.06 89 GLN A CA 1
ATOM 686 C C . GLN A 1 89 ? 8.148 10.825 -26.083 1.00 34.06 89 GLN A C 1
ATOM 688 O O . GLN A 1 89 ? 7.184 11.594 -26.063 1.00 34.06 89 GLN A O 1
ATOM 693 N N . PHE A 1 90 ? 8.118 9.643 -25.459 1.00 36.72 90 PHE A N 1
ATOM 694 C CA . PHE A 1 90 ? 6.935 9.111 -24.792 1.00 36.72 90 PHE A CA 1
ATOM 695 C C . PHE A 1 90 ? 7.329 8.309 -23.549 1.00 36.72 90 PHE A C 1
ATOM 697 O O . PHE A 1 90 ? 8.111 7.365 -23.634 1.00 36.72 90 PHE A O 1
ATOM 704 N N . TYR A 1 91 ? 6.753 8.664 -22.399 1.00 42.16 91 TYR A N 1
ATOM 705 C CA . TYR A 1 91 ? 6.739 7.823 -21.204 1.00 42.16 91 TYR A CA 1
ATOM 706 C C . TYR A 1 91 ? 5.311 7.318 -20.995 1.00 42.16 91 TYR A C 1
ATOM 708 O O . TYR A 1 91 ? 4.379 8.116 -20.868 1.00 42.16 91 TYR A O 1
ATOM 716 N N . SER A 1 92 ? 5.144 5.996 -20.976 1.00 37.53 92 SER A N 1
ATOM 717 C CA . SER A 1 92 ? 3.887 5.336 -20.631 1.00 37.53 92 SER A CA 1
ATOM 718 C C . SER A 1 92 ? 4.078 4.619 -19.300 1.00 37.53 92 SER A C 1
ATOM 720 O O . SER A 1 92 ? 4.790 3.624 -19.223 1.00 37.53 92 SER A O 1
ATOM 722 N N . SER A 1 93 ? 3.460 5.143 -18.243 1.00 44.03 93 SER A N 1
ATOM 723 C CA . SER A 1 93 ? 3.217 4.379 -17.015 1.00 44.03 93 SER A CA 1
ATOM 724 C C . SER A 1 93 ? 1.956 3.537 -17.225 1.00 44.03 93 SER A C 1
ATOM 726 O O . SER A 1 93 ? 1.058 3.997 -17.929 1.00 44.03 93 SER A O 1
ATOM 728 N N . ASP A 1 94 ? 1.863 2.356 -16.600 1.00 47.88 94 ASP A N 1
ATOM 729 C CA . ASP A 1 94 ? 0.763 1.369 -16.717 1.00 47.88 94 ASP A CA 1
ATOM 730 C C . ASP A 1 94 ? -0.673 1.944 -16.607 1.00 47.88 94 ASP A C 1
ATOM 732 O O . ASP A 1 94 ? -1.635 1.278 -16.970 1.00 47.88 94 ASP A O 1
ATOM 736 N N . ASN A 1 95 ? -0.840 3.202 -16.181 1.00 42.06 95 ASN A N 1
ATOM 737 C CA . ASN A 1 95 ? -2.094 3.950 -16.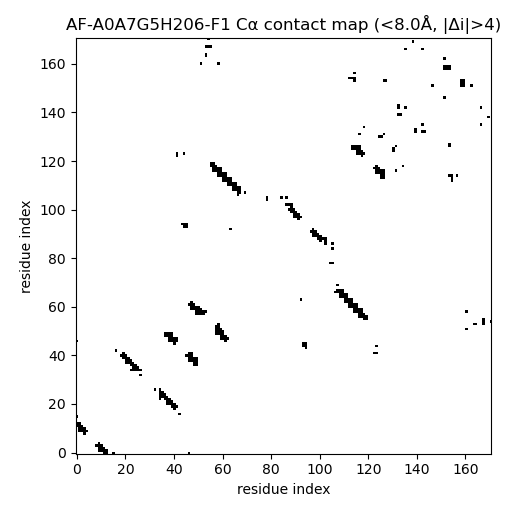261 1.00 42.06 95 ASN A CA 1
ATOM 738 C C . ASN A 1 95 ? -2.071 4.992 -17.394 1.00 42.06 95 ASN A C 1
ATOM 740 O O . ASN A 1 95 ? -1.884 6.182 -17.134 1.00 42.06 95 ASN A O 1
ATOM 744 N N . ALA A 1 96 ? -2.268 4.522 -18.631 1.00 38.25 96 ALA A N 1
ATOM 745 C CA . ALA A 1 96 ? -2.934 5.173 -19.776 1.00 38.25 96 ALA A CA 1
ATOM 746 C C . ALA A 1 96 ? -2.879 6.716 -19.918 1.00 38.25 96 ALA A C 1
ATOM 748 O O . ALA A 1 96 ? -3.828 7.335 -20.394 1.00 38.25 96 ALA A O 1
ATOM 749 N N . SER A 1 97 ? -1.779 7.368 -19.547 1.00 37.56 97 SER A N 1
ATOM 750 C CA . SER A 1 97 ? -1.555 8.784 -19.828 1.00 37.56 97 SER A CA 1
ATOM 751 C C . SER A 1 97 ? -0.231 8.923 -20.558 1.00 37.56 97 SER A C 1
ATOM 753 O O . SER A 1 97 ? 0.837 9.020 -19.960 1.00 37.56 97 SER A O 1
ATOM 755 N N . ILE A 1 98 ? -0.321 8.907 -21.889 1.00 42.12 98 ILE A N 1
ATOM 756 C CA . ILE A 1 98 ? 0.783 9.271 -22.773 1.00 42.12 98 ILE A CA 1
ATOM 757 C C . ILE A 1 98 ? 1.010 10.766 -22.563 1.00 42.12 98 ILE A C 1
ATOM 759 O O . ILE A 1 98 ? 0.285 11.606 -23.100 1.00 42.12 98 ILE A O 1
ATOM 763 N N . ARG A 1 99 ? 1.986 11.121 -21.729 1.00 45.31 99 ARG A N 1
ATOM 764 C CA . ARG A 1 99 ? 2.409 12.516 -21.611 1.00 45.31 99 ARG A CA 1
ATOM 765 C C . ARG A 1 99 ? 3.290 12.817 -22.817 1.00 45.31 99 ARG A C 1
ATOM 767 O O . ARG A 1 99 ? 4.398 12.297 -22.917 1.00 45.31 99 ARG A O 1
ATOM 774 N N . LYS A 1 100 ? 2.757 13.602 -23.759 1.00 41.22 100 LYS A N 1
ATOM 775 C CA . LYS A 1 100 ? 3.486 14.059 -24.946 1.00 41.22 100 LYS A CA 1
ATOM 776 C C . LYS A 1 100 ? 4.660 14.919 -24.488 1.00 41.22 100 LYS A C 1
ATOM 778 O O . LYS A 1 100 ? 4.455 15.942 -23.837 1.00 41.22 100 LYS A O 1
ATOM 783 N N . PHE A 1 101 ? 5.871 14.479 -24.804 1.00 50.72 101 PHE A N 1
ATOM 784 C CA . PHE A 1 101 ? 7.082 15.225 -24.511 1.00 50.72 101 PHE A CA 1
ATOM 785 C C . PHE A 1 101 ? 7.313 16.252 -25.623 1.00 50.72 101 PHE A C 1
ATOM 787 O O . PHE A 1 101 ? 7.418 15.883 -26.792 1.00 50.72 101 PHE A O 1
ATOM 794 N N . ASP A 1 102 ? 7.394 17.534 -25.276 1.00 45.94 102 ASP A N 1
ATOM 795 C CA . ASP A 1 102 ? 7.901 18.567 -26.185 1.00 45.94 102 ASP A CA 1
ATOM 796 C C . ASP A 1 102 ? 9.431 18.601 -26.030 1.00 45.94 102 ASP A C 1
ATOM 798 O O . ASP A 1 102 ? 10.006 19.422 -25.318 1.00 45.94 102 ASP A O 1
ATOM 802 N N . ALA A 1 103 ? 10.092 17.555 -26.536 1.00 47.88 103 ALA A N 1
ATOM 803 C CA . ALA A 1 103 ? 11.489 17.268 -26.226 1.00 47.88 103 ALA A CA 1
ATOM 804 C C . ALA A 1 103 ? 12.452 18.164 -27.022 1.00 47.88 103 ALA A C 1
ATOM 806 O O . ALA A 1 103 ? 12.940 17.793 -28.090 1.00 47.88 103 ALA A O 1
ATOM 807 N N . LYS A 1 104 ? 12.785 19.324 -26.455 1.00 45.31 104 LYS A N 1
ATOM 808 C CA . LYS A 1 104 ? 14.118 19.930 -26.585 1.00 45.31 104 LYS A CA 1
ATOM 809 C C . LYS A 1 104 ? 14.716 20.076 -25.184 1.00 45.31 104 LYS A C 1
ATOM 811 O O . LYS A 1 104 ? 14.624 21.144 -24.590 1.00 45.31 104 LYS A O 1
ATOM 816 N N . GLY A 1 105 ? 15.277 18.999 -24.635 1.00 56.09 105 GLY A N 1
ATOM 817 C CA . GLY A 1 105 ? 15.978 19.037 -23.347 1.00 56.09 105 GLY A CA 1
ATOM 818 C C . GLY A 1 105 ? 16.141 17.671 -22.684 1.00 56.09 105 GLY A C 1
ATOM 819 O O . GLY A 1 105 ? 15.445 16.717 -23.032 1.00 56.09 105 GLY A O 1
ATOM 820 N N . ASP A 1 106 ? 17.058 17.609 -21.718 1.00 56.16 106 ASP A N 1
ATOM 821 C CA . ASP A 1 106 ? 17.333 16.416 -20.919 1.00 56.16 106 ASP A CA 1
ATOM 822 C C . ASP A 1 106 ? 16.156 16.098 -19.984 1.00 56.16 106 ASP A C 1
ATOM 824 O O . ASP A 1 106 ? 15.623 16.966 -19.286 1.00 56.16 106 ASP A O 1
ATOM 828 N N . LEU A 1 107 ? 15.737 14.830 -19.972 1.00 66.50 107 LEU A N 1
ATOM 829 C CA . LEU A 1 107 ? 14.663 14.336 -19.117 1.00 66.50 107 LEU A CA 1
ATOM 830 C C . LEU A 1 107 ? 15.242 13.794 -17.805 1.00 66.50 107 LEU A C 1
ATOM 832 O O . LEU A 1 107 ? 15.860 12.731 -17.783 1.00 66.50 107 LEU A O 1
ATOM 836 N N . LEU A 1 108 ? 14.979 14.489 -16.698 1.00 71.88 108 LEU A N 1
ATOM 837 C CA . LEU A 1 108 ? 15.341 14.018 -15.364 1.00 71.88 108 LEU A CA 1
ATOM 838 C C . LEU A 1 108 ? 14.143 13.327 -14.692 1.00 71.88 108 LEU A C 1
ATOM 840 O O . LEU A 1 108 ? 13.115 13.952 -14.416 1.00 71.88 108 LEU A O 1
ATOM 844 N N . LEU A 1 109 ? 14.286 12.029 -14.422 1.00 73.50 109 LEU A N 1
ATOM 845 C CA . LEU A 1 109 ? 13.302 11.207 -13.714 1.00 73.50 109 LEU A CA 1
ATOM 846 C C . LEU A 1 109 ? 13.808 10.861 -12.314 1.00 73.50 109 LEU A C 1
ATOM 848 O O . LEU A 1 109 ? 14.972 10.511 -12.129 1.00 73.50 109 LEU A O 1
ATOM 852 N N . ILE A 1 110 ? 12.908 10.895 -11.338 1.00 76.94 110 ILE A N 1
ATOM 853 C CA . ILE A 1 110 ? 13.147 10.445 -9.968 1.00 76.94 110 ILE A CA 1
ATOM 854 C C . ILE A 1 110 ? 12.267 9.237 -9.656 1.00 76.94 110 ILE A C 1
ATOM 856 O O . ILE A 1 110 ? 11.136 9.115 -10.131 1.00 76.94 110 ILE A O 1
ATOM 860 N N . LYS A 1 111 ? 12.794 8.321 -8.844 1.00 79.69 111 LYS A N 1
ATOM 861 C CA . LYS A 1 111 ? 12.029 7.180 -8.337 1.00 79.69 111 LYS A CA 1
ATOM 862 C C . LYS A 1 111 ? 11.124 7.661 -7.206 1.00 79.69 111 LYS A C 1
ATOM 864 O O . LYS A 1 111 ? 11.614 8.170 -6.202 1.00 79.69 111 LYS A O 1
ATOM 869 N N . GLY A 1 112 ? 9.822 7.483 -7.378 1.00 81.06 112 GLY A N 1
ATOM 870 C CA . GLY A 1 112 ? 8.796 7.749 -6.379 1.00 81.06 112 GLY A CA 1
ATOM 871 C C . GLY A 1 112 ? 8.162 6.460 -5.864 1.00 81.06 112 GLY A C 1
ATOM 872 O O . GLY A 1 112 ? 8.211 5.404 -6.503 1.00 81.06 112 GLY A O 1
ATOM 873 N N . LYS A 1 113 ? 7.532 6.564 -4.698 1.00 87.50 113 LYS A N 1
ATOM 874 C CA . LYS A 1 113 ? 6.734 5.500 -4.088 1.00 87.50 113 LYS A CA 1
ATOM 875 C C . LYS A 1 113 ? 5.369 6.054 -3.723 1.00 87.50 113 LYS A C 1
ATOM 877 O O . LYS A 1 113 ? 5.251 7.184 -3.256 1.00 87.50 113 LYS A O 1
ATOM 882 N N . THR A 1 114 ? 4.335 5.259 -3.936 1.00 90.94 114 THR A N 1
ATOM 883 C CA . THR A 1 114 ? 2.977 5.555 -3.486 1.00 90.94 114 THR A CA 1
ATOM 884 C C . THR A 1 114 ? 2.439 4.345 -2.750 1.00 90.94 114 THR A C 1
ATOM 886 O O . THR A 1 114 ? 2.509 3.235 -3.270 1.00 90.94 114 THR A O 1
ATOM 889 N N . TYR A 1 115 ? 1.880 4.555 -1.563 1.00 94.75 115 TYR A N 1
ATOM 890 C CA . TYR A 1 115 ? 1.305 3.475 -0.771 1.00 94.75 115 TYR A CA 1
ATOM 891 C C . TYR A 1 115 ? -0.191 3.340 -1.027 1.00 94.75 115 TYR A C 1
ATOM 893 O O . TYR A 1 115 ? -0.908 4.322 -1.247 1.00 94.75 115 TYR A O 1
ATOM 901 N N . LEU A 1 116 ? -0.660 2.100 -0.994 1.00 95.00 116 LEU A N 1
ATOM 902 C CA . LEU A 1 116 ? -2.044 1.720 -1.196 1.00 95.00 116 LEU A CA 1
ATOM 903 C C . LEU A 1 116 ? -2.503 0.797 -0.072 1.00 95.00 116 LEU A C 1
ATOM 905 O O . LEU A 1 116 ? -1.711 0.076 0.530 1.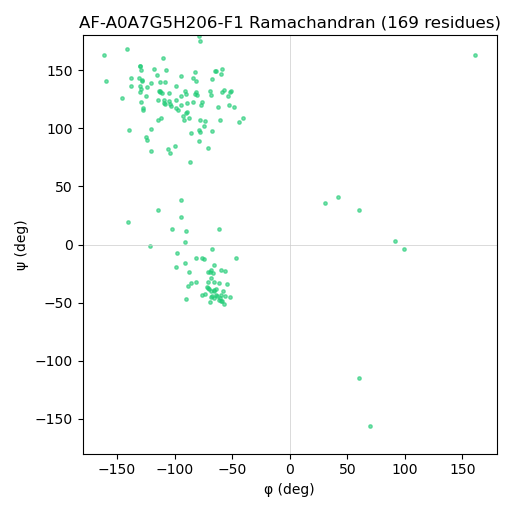00 95.00 116 LEU A O 1
ATOM 909 N N . ILE A 1 117 ? -3.806 0.813 0.181 1.00 95.19 117 ILE A N 1
ATOM 910 C CA . ILE A 1 117 ? -4.489 -0.150 1.037 1.00 95.19 117 ILE A CA 1
ATOM 911 C C . ILE A 1 117 ? -5.432 -0.991 0.188 1.00 95.19 117 ILE A C 1
ATOM 913 O O . ILE A 1 117 ? -6.195 -0.456 -0.619 1.00 95.19 117 ILE A O 1
ATOM 917 N N . ILE A 1 118 ? -5.376 -2.302 0.378 1.00 94.50 118 ILE A N 1
ATOM 918 C CA . ILE A 1 118 ? -6.299 -3.253 -0.236 1.00 94.50 118 ILE A CA 1
ATOM 919 C C . ILE A 1 118 ? -7.276 -3.695 0.849 1.00 94.50 118 ILE A C 1
ATOM 921 O O . ILE A 1 118 ? -6.851 -4.202 1.889 1.00 94.50 118 ILE A O 1
ATOM 925 N N . ASP A 1 119 ? -8.570 -3.458 0.631 1.00 92.81 119 ASP A N 1
ATOM 926 C CA . ASP A 1 119 ? -9.621 -3.847 1.574 1.00 92.81 119 ASP A CA 1
ATOM 927 C C . ASP A 1 119 ? -9.956 -5.350 1.495 1.00 92.81 119 ASP A C 1
ATOM 9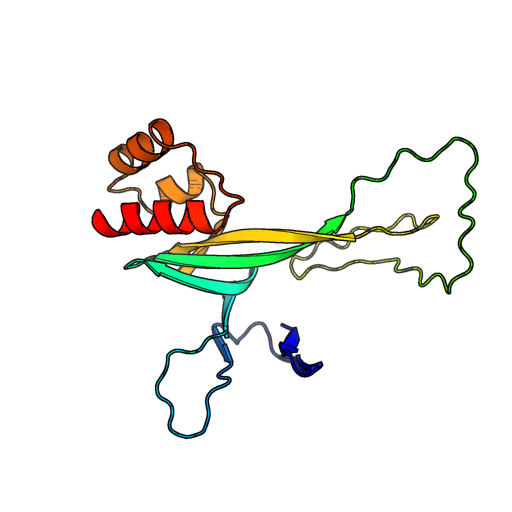29 O O . ASP A 1 119 ? -9.499 -6.080 0.614 1.00 92.81 119 ASP A O 1
ATOM 933 N N . GLN A 1 120 ? -10.827 -5.807 2.395 1.00 90.69 120 GLN A N 1
ATOM 934 C CA . GLN A 1 120 ? -11.318 -7.189 2.431 1.00 90.69 120 GLN A CA 1
ATOM 935 C C . GLN A 1 120 ? -12.045 -7.632 1.148 1.00 90.69 120 GLN A C 1
ATOM 937 O O . GLN A 1 120 ? -12.144 -8.821 0.857 1.00 90.69 120 GLN A O 1
ATOM 942 N N . ASN A 1 121 ? -12.553 -6.675 0.364 1.00 91.25 121 ASN A N 1
ATOM 943 C CA . ASN A 1 121 ? -13.206 -6.917 -0.920 1.00 91.25 121 ASN A CA 1
ATOM 944 C C . ASN A 1 121 ? -12.203 -6.887 -2.083 1.00 91.25 121 ASN A C 1
ATOM 946 O O . ASN A 1 121 ? -12.617 -6.864 -3.244 1.00 91.25 121 ASN A O 1
ATOM 950 N N . ASN A 1 122 ? -10.899 -6.886 -1.785 1.00 89.94 122 ASN A N 1
ATOM 951 C CA . ASN A 1 122 ? -9.805 -6.802 -2.742 1.00 89.94 122 ASN A CA 1
ATOM 952 C C . ASN A 1 122 ? -9.825 -5.521 -3.593 1.00 89.94 122 ASN A C 1
ATOM 954 O O . ASN A 1 122 ? -9.387 -5.528 -4.745 1.00 89.94 122 ASN A O 1
ATOM 958 N N . ARG A 1 123 ? -10.353 -4.419 -3.048 1.00 91.38 123 ARG A N 1
ATOM 959 C CA . ARG A 1 123 ? -10.342 -3.109 -3.704 1.00 91.38 123 ARG A CA 1
ATOM 960 C C . ARG A 1 123 ? -9.141 -2.310 -3.231 1.00 91.38 123 ARG A C 1
ATOM 962 O O . ARG A 1 123 ? -8.957 -2.123 -2.029 1.00 91.38 123 ARG A O 1
ATOM 969 N N . SER A 1 124 ? -8.370 -1.808 -4.186 1.00 92.25 124 SER A N 1
ATOM 970 C CA . SER A 1 124 ? -7.171 -1.019 -3.920 1.00 92.25 124 SER A CA 1
ATOM 971 C C . SER A 1 124 ? -7.514 0.470 -3.844 1.00 92.25 124 SER A C 1
ATOM 973 O O . SER A 1 124 ? -8.182 1.017 -4.724 1.00 92.25 124 SER A O 1
ATOM 975 N N . TYR A 1 125 ? -7.022 1.152 -2.814 1.00 92.62 125 TYR A N 1
ATOM 976 C CA . TYR A 1 125 ? -7.176 2.594 -2.638 1.00 92.62 125 TYR A CA 1
ATOM 977 C C . TYR A 1 125 ? -5.829 3.231 -2.326 1.00 92.62 125 TYR A C 1
ATOM 979 O O . TYR A 1 125 ? -5.036 2.672 -1.576 1.00 92.62 125 TYR A O 1
ATOM 987 N N . LEU A 1 126 ? -5.589 4.440 -2.839 1.00 92.69 126 LEU A N 1
ATOM 988 C CA . LEU A 1 126 ? -4.453 5.251 -2.399 1.00 92.69 126 LEU A CA 1
ATOM 989 C C . LEU A 1 126 ? -4.533 5.482 -0.891 1.00 92.69 126 LEU A C 1
ATOM 991 O O . LEU A 1 126 ? -5.593 5.865 -0.385 1.00 92.69 126 LEU A O 1
ATOM 995 N N . LEU A 1 127 ? -3.423 5.284 -0.188 1.00 92.50 127 LEU A N 1
ATOM 996 C CA . LEU A 1 127 ? -3.388 5.424 1.256 1.00 92.50 127 LEU A CA 1
ATOM 997 C C . LEU A 1 127 ? -3.315 6.906 1.628 1.00 92.50 127 LEU A C 1
ATOM 999 O O . LEU A 1 127 ? -2.275 7.551 1.577 1.00 92.50 127 LEU A O 1
ATOM 1003 N N . ASN A 1 128 ? -4.476 7.457 1.955 1.00 93.00 128 ASN A N 1
ATOM 1004 C CA . ASN A 1 128 ? -4.651 8.810 2.458 1.00 93.00 128 ASN A CA 1
ATOM 1005 C C . ASN A 1 128 ? -5.739 8.803 3.534 1.00 93.00 128 ASN A C 1
ATOM 1007 O O . ASN A 1 128 ? -6.494 7.836 3.665 1.00 93.00 128 ASN A O 1
ATOM 1011 N N . LYS A 1 129 ? -5.861 9.906 4.276 1.00 92.31 129 LYS A N 1
ATOM 1012 C CA . LYS A 1 129 ? -6.844 10.043 5.358 1.00 92.31 129 LYS A CA 1
ATOM 1013 C C . LYS A 1 129 ? -8.277 9.704 4.924 1.00 92.31 129 LYS A C 1
ATOM 1015 O O . LYS A 1 129 ? -8.970 8.981 5.630 1.00 92.31 129 LYS A O 1
ATOM 1020 N N . ALA A 1 130 ? -8.733 10.188 3.768 1.00 92.69 130 ALA A N 1
ATOM 1021 C CA . ALA A 1 130 ? -10.109 9.969 3.317 1.00 92.69 130 ALA A CA 1
ATOM 1022 C C . ALA A 1 130 ? -10.399 8.487 3.024 1.00 92.69 130 ALA A C 1
ATOM 1024 O O . ALA A 1 130 ? -11.408 7.948 3.480 1.00 92.69 130 ALA A O 1
ATOM 1025 N N . ASN A 1 131 ? -9.494 7.820 2.307 1.00 92.94 131 ASN A N 1
ATOM 1026 C CA . ASN A 1 131 ? -9.623 6.409 1.955 1.00 92.94 131 ASN A CA 1
ATOM 1027 C C . ASN A 1 131 ? -9.438 5.496 3.169 1.00 92.94 131 ASN A C 1
ATOM 1029 O O . ASN A 1 131 ? -10.179 4.528 3.306 1.00 92.94 131 ASN A O 1
ATOM 1033 N N . LEU A 1 132 ? -8.526 5.828 4.087 1.00 93.19 132 LEU A N 1
ATOM 1034 C CA . LEU A 1 132 ? -8.353 5.085 5.334 1.00 93.19 132 LEU A CA 1
ATOM 1035 C C . LEU A 1 132 ? -9.652 5.070 6.148 1.00 93.19 132 LEU A C 1
ATOM 1037 O O . LEU A 1 132 ? -10.128 4.012 6.545 1.00 93.19 132 LEU A O 1
ATOM 1041 N N . LEU A 1 133 ? -10.277 6.235 6.330 1.00 92.56 133 LEU A N 1
ATOM 1042 C CA . LEU A 1 133 ? -11.537 6.337 7.067 1.00 92.56 133 LEU A CA 1
ATOM 1043 C C . LEU A 1 133 ? -12.714 5.675 6.340 1.00 92.56 133 LEU A C 1
ATOM 1045 O O . LEU A 1 133 ? -13.708 5.338 6.978 1.00 92.56 133 LEU A O 1
ATOM 1049 N N . LYS A 1 134 ? -12.624 5.506 5.017 1.00 92.06 134 LYS A N 1
ATOM 1050 C CA . LYS A 1 134 ? -13.596 4.736 4.234 1.00 92.06 134 LYS A CA 1
ATOM 1051 C C . LYS A 1 134 ? -13.429 3.233 4.465 1.00 92.06 134 LYS A C 1
ATOM 1053 O O . LYS A 1 134 ? -14.430 2.541 4.617 1.00 92.06 134 LYS A O 1
ATOM 1058 N N . VAL A 1 135 ? -12.189 2.741 4.506 1.00 91.88 135 VAL A N 1
ATOM 1059 C CA . VAL A 1 135 ? -11.881 1.325 4.767 1.00 91.88 135 VAL A CA 1
ATOM 1060 C C . VAL A 1 135 ? -12.235 0.951 6.210 1.00 91.88 135 VAL A C 1
ATOM 1062 O O . VAL A 1 135 ? -12.925 -0.039 6.434 1.00 91.88 135 VAL A O 1
ATOM 1065 N N . PHE A 1 136 ? -11.867 1.786 7.182 1.00 91.31 136 PHE A N 1
ATOM 1066 C CA . PHE A 1 136 ? -12.146 1.576 8.608 1.00 91.31 136 PHE A CA 1
ATOM 1067 C C . PHE A 1 136 ? -13.428 2.278 9.080 1.00 91.31 136 PHE A C 1
ATOM 1069 O O . PHE A 1 136 ? -13.487 2.796 10.193 1.00 91.31 136 PHE A O 1
ATOM 1076 N N . GLY A 1 137 ? -14.476 2.295 8.250 1.00 90.12 137 GLY A N 1
ATOM 1077 C CA . GLY A 1 137 ? -15.697 3.070 8.512 1.00 90.12 137 GLY A CA 1
ATOM 1078 C C . GLY A 1 137 ? -16.360 2.798 9.871 1.00 90.12 137 GLY A C 1
ATOM 1079 O O . GLY A 1 137 ? -16.871 3.729 10.486 1.00 90.12 137 GLY A O 1
ATOM 1080 N N . LYS A 1 138 ? -16.297 1.557 10.377 1.00 90.56 138 LYS A N 1
ATOM 1081 C CA . LYS A 1 138 ? -16.833 1.178 11.701 1.00 90.56 138 LYS A CA 1
ATOM 1082 C C . LYS A 1 138 ? -16.062 1.784 12.879 1.00 90.56 138 LYS A C 1
ATOM 1084 O O . LYS A 1 138 ? -16.656 2.022 13.922 1.00 90.56 138 LYS A O 1
ATOM 1089 N N . HIS A 1 139 ? -14.768 2.048 12.702 1.00 92.44 139 HIS A N 1
ATOM 1090 C CA . HIS A 1 139 ? -13.866 2.562 13.739 1.00 92.44 139 HIS A CA 1
ATOM 1091 C C . HIS A 1 139 ? -13.363 3.972 13.401 1.00 92.44 139 HIS A C 1
ATOM 1093 O O . HIS A 1 139 ? -12.245 4.365 13.737 1.00 92.44 139 HIS A O 1
ATOM 1099 N N . ARG A 1 140 ? -14.181 4.738 12.668 1.00 93.00 140 ARG A N 1
ATOM 1100 C CA . ARG A 1 140 ? -13.803 6.041 12.114 1.00 93.00 140 ARG A CA 1
ATOM 1101 C C . ARG A 1 140 ? -13.359 7.027 13.195 1.00 93.00 140 ARG A C 1
ATOM 1103 O O . ARG A 1 140 ? -12.409 7.773 12.968 1.00 93.00 140 ARG A O 1
ATOM 1110 N N . GLU A 1 141 ? -14.035 7.041 14.341 1.00 93.00 141 GLU A N 1
ATOM 1111 C CA . GLU A 1 141 ? -13.725 7.948 15.452 1.00 93.00 141 GLU A CA 1
ATOM 1112 C C . GLU A 1 141 ? -12.373 7.620 16.089 1.00 93.00 141 GLU A C 1
ATOM 1114 O O . GLU A 1 141 ? -11.551 8.513 16.278 1.00 93.00 141 GLU A O 1
ATOM 1119 N N . GLN A 1 142 ? -12.098 6.336 16.327 1.00 93.44 142 GLN A N 1
ATOM 1120 C CA . GLN A 1 142 ? -10.836 5.863 16.899 1.00 93.44 142 GLN A CA 1
ATOM 1121 C C . GLN A 1 142 ? -9.659 6.153 15.959 1.00 93.44 142 GLN A C 1
ATOM 1123 O O . GLN A 1 142 ? -8.623 6.660 16.387 1.00 93.44 142 GLN A O 1
ATOM 1128 N N . VAL A 1 143 ? -9.834 5.902 14.657 1.00 93.25 143 VAL A N 1
ATOM 1129 C CA . VAL A 1 143 ? -8.809 6.201 13.645 1.00 93.25 143 VAL A CA 1
ATOM 1130 C C . VAL A 1 143 ? -8.571 7.708 13.525 1.00 93.25 143 VAL A C 1
ATOM 1132 O O . VAL A 1 143 ? -7.429 8.143 13.404 1.00 93.25 143 VAL A O 1
ATOM 1135 N N . MET A 1 144 ? -9.625 8.528 13.592 1.00 93.62 144 MET A N 1
ATOM 1136 C CA . MET A 1 144 ? -9.483 9.987 13.611 1.00 93.62 144 MET A CA 1
ATOM 1137 C C . MET A 1 144 ? -8.723 10.477 14.841 1.00 93.62 144 MET A C 1
ATOM 1139 O O . MET A 1 144 ? -7.839 11.314 14.690 1.00 93.62 144 MET A O 1
ATOM 1143 N N . ALA A 1 145 ? -9.035 9.949 16.026 1.00 93.56 145 ALA A N 1
ATOM 1144 C CA . ALA A 1 145 ? -8.342 10.307 17.259 1.00 93.56 145 ALA A CA 1
ATOM 1145 C C . ALA A 1 145 ? -6.843 9.981 17.173 1.00 93.56 145 ALA A C 1
ATOM 1147 O O . ALA A 1 145 ? -6.012 10.823 17.508 1.00 93.56 145 ALA A O 1
ATOM 1148 N N . TYR A 1 146 ? -6.494 8.807 16.638 1.00 93.94 146 TYR A N 1
ATOM 1149 C CA . TYR A 1 146 ? -5.102 8.425 16.401 1.00 93.94 146 TYR A CA 1
ATOM 1150 C C . TYR A 1 146 ? -4.391 9.397 15.450 1.00 93.94 146 TYR A C 1
ATOM 1152 O O . TYR A 1 146 ? -3.337 9.920 15.788 1.00 93.94 146 TYR A O 1
ATOM 1160 N N . LEU A 1 147 ? -5.002 9.722 14.305 1.00 92.38 147 LEU A N 1
ATOM 1161 C CA . LEU A 1 147 ? -4.434 10.664 13.327 1.00 92.38 147 LEU A CA 1
ATOM 1162 C C . LEU A 1 147 ? -4.329 12.115 13.829 1.00 92.38 147 LEU A C 1
ATOM 1164 O O . LEU A 1 147 ? -3.658 12.927 13.196 1.00 92.38 147 LEU A O 1
ATOM 1168 N N . THR A 1 148 ? -5.052 12.477 14.889 1.00 91.50 148 THR A N 1
ATOM 1169 C CA . THR A 1 148 ? -4.951 13.796 15.527 1.00 91.50 148 THR A CA 1
ATOM 1170 C C . THR A 1 148 ? -3.869 13.816 16.605 1.00 91.50 148 THR A C 1
ATOM 1172 O O . THR A 1 148 ? -3.193 14.830 16.753 1.00 91.50 148 THR A O 1
ATOM 1175 N N . ASN A 1 149 ? -3.697 12.713 17.336 1.00 91.38 149 ASN A N 1
ATOM 1176 C CA . ASN A 1 149 ? -2.703 12.601 18.404 1.00 91.38 149 ASN A CA 1
ATOM 1177 C C . ASN A 1 149 ? -1.300 12.279 17.873 1.00 91.38 149 ASN A C 1
ATOM 1179 O O . ASN A 1 149 ? -0.310 12.721 18.452 1.00 91.38 149 ASN A O 1
ATOM 1183 N N . GLU A 1 150 ? -1.211 11.525 16.778 1.00 90.75 150 GLU A N 1
ATOM 1184 C CA . GLU A 1 150 ? 0.044 11.142 16.141 1.00 90.75 150 GLU A CA 1
ATOM 1185 C C . GLU A 1 150 ? 0.194 11.805 14.769 1.00 90.75 150 GLU A C 1
ATOM 1187 O O . GLU A 1 150 ? -0.701 11.765 13.922 1.00 90.75 150 GLU A O 1
ATOM 1192 N N . SER A 1 151 ? 1.365 12.397 14.525 1.00 88.62 151 SER A N 1
ATOM 1193 C CA . SER A 1 151 ? 1.722 12.931 13.211 1.00 88.62 151 SER A CA 1
ATOM 1194 C C . SER A 1 151 ? 2.128 11.786 12.287 1.00 88.62 151 SER A C 1
ATOM 1196 O O . SER A 1 151 ? 3.276 11.354 12.307 1.00 88.62 151 SER A O 1
ATOM 1198 N N . VAL A 1 152 ? 1.190 11.309 11.473 1.00 92.44 152 VAL A N 1
ATOM 1199 C CA . VAL A 1 152 ? 1.427 10.239 10.494 1.00 92.44 152 VAL A CA 1
ATOM 1200 C C . VAL A 1 152 ? 1.771 10.828 9.127 1.00 92.44 152 VAL A C 1
ATOM 1202 O O . VAL A 1 152 ? 0.937 11.508 8.520 1.00 92.44 152 VAL A O 1
ATOM 1205 N N . ASP A 1 153 ? 2.955 10.511 8.594 1.00 91.25 153 ASP A N 1
ATOM 1206 C CA . ASP A 1 153 ? 3.283 10.796 7.195 1.00 91.25 153 ASP A CA 1
ATOM 1207 C C . ASP A 1 153 ? 2.876 9.626 6.283 1.00 91.25 153 ASP A C 1
ATOM 1209 O O . ASP A 1 153 ? 3.462 8.545 6.298 1.00 91.25 153 ASP A O 1
ATOM 1213 N N . PHE A 1 154 ? 1.896 9.863 5.407 1.00 89.94 154 PHE A N 1
ATOM 1214 C CA . PHE A 1 154 ? 1.423 8.881 4.422 1.00 89.94 154 PHE A CA 1
ATOM 1215 C C . PHE A 1 154 ? 2.451 8.538 3.327 1.00 89.94 154 PHE A C 1
ATOM 1217 O O . PHE A 1 154 ? 2.182 7.689 2.475 1.00 89.94 154 PHE A O 1
ATOM 1224 N N . LYS A 1 155 ? 3.615 9.195 3.314 1.00 88.69 155 LYS A N 1
ATOM 1225 C CA . LYS A 1 155 ? 4.754 8.872 2.444 1.00 88.69 155 LYS A CA 1
ATOM 1226 C C . LYS A 1 155 ? 5.825 8.030 3.141 1.00 88.69 155 LYS A C 1
ATOM 1228 O O . LYS A 1 155 ? 6.758 7.592 2.469 1.00 88.69 155 LYS A O 1
ATOM 1233 N N . GLN A 1 156 ? 5.713 7.797 4.448 1.00 92.25 156 GLN A N 1
ATOM 1234 C CA . GLN A 1 156 ? 6.669 7.002 5.216 1.00 92.25 156 GLN A CA 1
ATOM 1235 C C . GLN A 1 156 ? 6.109 5.608 5.494 1.00 92.25 156 GLN A C 1
ATOM 1237 O O . GLN A 1 156 ? 5.101 5.451 6.175 1.00 92.25 156 GLN A O 1
ATOM 1242 N N . GLU A 1 157 ? 6.795 4.573 5.006 1.00 91.62 157 GLU A N 1
ATOM 1243 C CA . GLU A 1 157 ? 6.369 3.177 5.174 1.00 91.62 157 GLU A CA 1
ATOM 1244 C C . GLU A 1 157 ? 6.178 2.804 6.651 1.00 91.62 157 GLU A C 1
ATOM 1246 O O . GLU A 1 157 ? 5.177 2.199 7.025 1.00 91.62 157 GLU A O 1
ATOM 1251 N N . ASN A 1 158 ? 7.119 3.209 7.508 1.00 93.62 158 ASN A N 1
ATOM 1252 C CA . ASN A 1 158 ? 7.102 2.876 8.933 1.00 93.62 158 ASN A CA 1
ATOM 1253 C C . ASN A 1 158 ? 5.902 3.483 9.670 1.00 93.62 158 ASN A C 1
ATOM 1255 O O . ASN A 1 158 ? 5.323 2.826 10.536 1.00 93.62 158 ASN A O 1
ATOM 1259 N N . ASP A 1 159 ? 5.510 4.707 9.320 1.00 93.56 159 ASP A N 1
ATOM 1260 C CA . ASP A 1 159 ? 4.349 5.369 9.920 1.00 93.56 159 ASP A CA 1
ATOM 1261 C C . ASP A 1 159 ? 3.059 4.666 9.499 1.00 93.56 159 ASP A C 1
ATOM 1263 O O . ASP A 1 159 ? 2.173 4.426 10.319 1.00 93.56 159 ASP A O 1
ATOM 1267 N N . LEU A 1 160 ? 2.982 4.248 8.234 1.00 94.19 160 LEU A N 1
ATOM 1268 C CA . LEU A 1 160 ? 1.851 3.490 7.710 1.00 94.19 160 LEU A CA 1
ATOM 1269 C C . LEU A 1 160 ? 1.730 2.105 8.352 1.00 94.19 160 LEU A C 1
ATOM 1271 O O . LEU A 1 160 ? 0.619 1.686 8.676 1.00 94.19 160 LEU A O 1
ATOM 1275 N N . LYS A 1 161 ? 2.851 1.414 8.591 1.00 95.12 161 LYS A N 1
ATOM 1276 C CA . LYS A 1 161 ? 2.865 0.139 9.324 1.00 95.12 161 LYS A CA 1
ATOM 1277 C C . LYS A 1 161 ? 2.330 0.306 10.745 1.00 95.12 161 LYS A C 1
ATOM 1279 O O . LYS A 1 161 ? 1.467 -0.460 11.162 1.00 95.12 161 LYS A O 1
ATOM 1284 N N . LYS A 1 162 ? 2.776 1.336 11.476 1.00 94.62 162 LYS A N 1
ATOM 1285 C CA . LYS A 1 162 ? 2.276 1.641 12.832 1.00 94.62 162 LYS A CA 1
ATOM 1286 C C . LYS A 1 162 ? 0.783 1.961 12.832 1.00 94.62 162 LYS A C 1
ATOM 1288 O O . LYS A 1 162 ? 0.039 1.378 13.617 1.00 94.62 162 LYS A O 1
ATOM 1293 N N . LEU A 1 163 ? 0.348 2.822 11.911 1.00 94.19 163 LEU A N 1
ATOM 1294 C CA . LEU A 1 163 ? -1.054 3.187 11.743 1.00 94.19 163 LEU A CA 1
ATOM 1295 C C . LEU A 1 163 ? -1.926 1.953 11.495 1.00 94.19 163 LEU A C 1
ATOM 1297 O O . LEU A 1 163 ? -2.927 1.756 12.178 1.00 94.19 163 LEU A O 1
ATOM 1301 N N . LEU A 1 164 ? -1.553 1.107 10.534 1.00 94.31 164 LEU A N 1
ATOM 1302 C CA . LEU A 1 164 ? -2.345 -0.072 10.188 1.00 94.31 164 LEU A CA 1
ATOM 1303 C C . LEU A 1 164 ? -2.288 -1.154 11.270 1.00 94.31 164 LEU A C 1
ATOM 1305 O O . LEU A 1 164 ? -3.301 -1.811 11.503 1.00 94.31 164 LEU A O 1
ATOM 1309 N N . ALA A 1 165 ? -1.169 -1.286 11.986 1.00 93.94 165 ALA A N 1
ATOM 1310 C CA . ALA A 1 165 ? -1.066 -2.146 13.163 1.00 93.94 165 ALA A CA 1
ATOM 1311 C C . ALA A 1 165 ? -1.942 -1.663 14.332 1.00 93.94 165 ALA A C 1
ATOM 1313 O O . ALA A 1 165 ? -2.441 -2.477 15.106 1.00 93.94 165 ALA A O 1
ATOM 1314 N N . TYR A 1 166 ? -2.142 -0.350 14.486 1.00 94.12 166 TYR A N 1
ATOM 1315 C CA . TYR A 1 166 ? -3.127 0.186 15.425 1.00 94.12 166 TYR A CA 1
ATOM 1316 C C . TYR A 1 166 ? -4.550 -0.125 14.950 1.00 94.12 166 TYR A C 1
ATOM 1318 O O . TYR A 1 166 ? -5.346 -0.677 15.708 1.00 94.12 166 TYR A O 1
ATOM 1326 N N . CYS A 1 167 ? -4.861 0.164 13.683 1.00 91.69 167 CYS A N 1
ATOM 1327 C CA . CYS A 1 167 ? -6.192 -0.068 13.129 1.00 91.69 167 CYS A CA 1
ATOM 1328 C C . CYS A 1 167 ? -6.604 -1.547 13.154 1.00 91.69 167 CYS A C 1
ATOM 1330 O O . CYS A 1 167 ? -7.781 -1.836 13.347 1.00 91.69 167 CYS A O 1
ATOM 1332 N N . SER A 1 168 ? -5.669 -2.488 12.994 1.00 90.06 168 SER A N 1
ATOM 1333 C CA . SER A 1 168 ? -5.980 -3.921 13.035 1.00 90.06 168 SER A CA 1
ATOM 1334 C C . SER A 1 168 ? -6.340 -4.444 14.415 1.00 90.06 168 SER A C 1
ATOM 1336 O O . SER A 1 168 ? -7.052 -5.434 14.501 1.00 90.06 168 SER A O 1
ATOM 1338 N N . LYS A 1 169 ? -5.909 -3.773 15.488 1.00 90.56 169 LYS A N 1
ATOM 1339 C CA . LYS A 1 169 ? -6.323 -4.102 16.862 1.00 90.56 169 LYS A CA 1
ATOM 1340 C C . LYS A 1 169 ? -7.753 -3.665 17.177 1.00 90.56 169 LYS A C 1
ATOM 1342 O O . LYS A 1 169 ? -8.271 -4.024 18.228 1.00 90.56 169 LYS A O 1
ATOM 1347 N N . LEU A 1 170 ? -8.354 -2.842 16.316 1.00 85.62 170 LEU A N 1
ATOM 1348 C CA . LEU A 1 170 ? -9.737 -2.386 16.454 1.00 85.62 170 LEU A CA 1
ATOM 1349 C C . LEU A 1 170 ? -10.733 -3.309 15.736 1.00 85.62 170 LEU A C 1
ATOM 1351 O O . LEU A 1 170 ? -11.928 -3.179 15.990 1.00 85.62 170 LEU A O 1
ATOM 1355 N N . LEU A 1 171 ? -10.247 -4.178 14.838 1.00 74.50 171 LEU A N 1
ATOM 1356 C CA . LEU A 1 171 ? -11.032 -5.161 14.080 1.00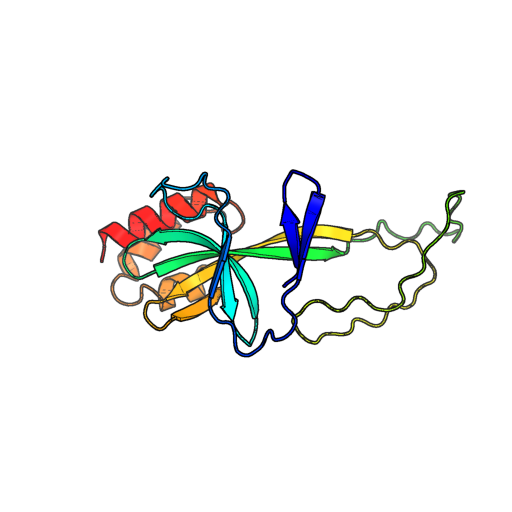 74.50 171 LEU A CA 1
ATOM 1357 C C . LEU A 1 171 ? -11.374 -6.384 14.937 1.00 74.50 171 LEU A C 1
ATOM 1359 O O . LEU A 1 171 ? -12.497 -6.901 14.741 1.00 74.50 171 LEU A O 1
#

pLDDT: mean 75.86, std 20.26, range [29.7, 95.94]

Solvent-accessible surface area (backbone atoms only — not comparable to full-atom values): 10872 Å² total; per-residue (Å²): 97,76,46,67,52,97,87,65,54,75,49,74,55,86,72,55,93,80,51,51,69,46,75,49,69,91,62,61,96,89,62,83,73,79,64,79,43,34,34,41,46,39,100,82,72,36,68,26,38,50,76,49,75,39,84,64,34,33,40,28,41,32,81,45,81,38,73,50,83,72,75,77,81,63,100,72,88,73,87,91,66,101,60,90,80,81,83,73,58,63,56,76,56,91,65,90,50,76,52,80,49,86,77,83,72,88,85,57,71,37,89,41,75,46,43,28,37,30,42,78,85,71,48,77,38,66,49,43,75,71,50,48,42,59,74,41,52,93,50,37,67,62,55,48,51,48,61,71,76,41,93,70,48,71,85,38,69,69,44,47,50,54,51,43,57,54,55,40,75,74,110

Mean predicted aligned error: 11.61 Å

Organism: NCBI:txid2710596

Foldseek 3Di:
DWDADPVGDIDDDDDQPVDAKDFDAPDDPPDPDDGPWMWGQDLQQGIWTFDDDQAQKTKTKDKDKDFDPDDPPDPPLDDDDPDDQPDDQFDDDSHPDTPGDPDPDDTDIDIAMWMWMQGNVRDIDTDDLVVVCVRLVVCNVVLVVCVVVDPADNRDPVSVVVSSNVSSVVD

Radius of gyration: 20.13 Å; Cα contacts (8 Å, |Δi|>4): 213; chains: 1; bounding box: 46×59×45 Å

Sequence (171 aa):
MQFINAQGDTLAIADQPMVRLVSIDNLAPGDQSPPQNVFWHDPKLGYMELIDTYGFVKLAEKRILEMAKGEKLGAYNQSSGTASITNYQFYSSDNASIRKFDAKGDLLLIKGKTYLIIDQNNRSYLLNKANLLKVFGKHREQVMAYLTNESVDFKQENDLKKLLAYCSKLL